Protein AF-A0A8J9VJC2-F1 (afdb_monomer_lite)

Radius of gyration: 40.56 Å; chains: 1; bounding box: 68×42×124 Å

Secondary structure (DSSP, 8-state):
--TTT---PPP-GGGSTTSS-TTTEEEEEETTEEEEEEPTTEEE-TTT--EEE-----SS-HHHHHHHIIIIIHHHHHHHHHHHHHHHHTTS-----------PPPP----PPPP-----

Organism: Branchiostoma lanceolatum (NCBI:txid7740)

InterPro domains:
  IPR000152 EGF-type aspartate/asparagine hydroxylation site [PS00010] (27-38)
  IPR000742 EGF-like domain [PS01186] (36-51)
  IPR000742 EGF-like domain [PS50026] (10-52)
  IPR001881 EGF-like calcium-binding domain [SM00179] (10-52)
  IPR018097 EGF-like calcium-binding, conserved site [PS01187] (10-36)
  IPR049883 NOTCH1, EGF-like calcium-binding domain [PF07645] (10-51)

Sequence (120 aa):
MNPTTQRCADIDECADDSVCDTEKSSCRNTLGGYDCTCNSGYRKNPRTQNCEETQDAEGLSTGTIVGISFGVIIPSVMFIIGLYYCKFCKRDGSVTTVVLATASAPTPTSTLPPTYAGKT

pLDDT: mean 73.9, std 18.39, range [40.28, 95.31]

Structure (mmCIF, N/CA/C/O backbone):
data_AF-A0A8J9VJC2-F1
#
_entry.id   AF-A0A8J9VJC2-F1
#
loop_
_atom_site.group_PDB
_atom_site.id
_atom_site.type_symbol
_atom_site.label_atom_id
_atom_site.label_alt_id
_atom_site.label_comp_id
_atom_site.label_asym_id
_atom_site.label_entity_id
_atom_site.label_seq_id
_atom_site.pdbx_PDB_ins_code
_atom_site.Cartn_x
_atom_site.Cartn_y
_atom_site.Cartn_z
_atom_site.occupancy
_atom_site.B_iso_or_equiv
_atom_site.auth_seq_id
_atom_site.auth_comp_id
_atom_site.auth_asym_id
_atom_site.auth_atom_id
_atom_site.pdbx_PDB_model_num
ATOM 1 N N . MET A 1 1 ? 18.358 9.692 -27.733 1.00 56.09 1 MET A N 1
ATOM 2 C CA . MET A 1 1 ? 18.151 9.420 -29.176 1.00 56.09 1 MET A CA 1
ATOM 3 C C . MET A 1 1 ? 19.202 8.426 -29.630 1.00 56.09 1 MET A C 1
ATOM 5 O O . MET A 1 1 ? 20.373 8.669 -29.369 1.00 56.09 1 MET A O 1
ATOM 9 N N . ASN A 1 2 ? 18.809 7.307 -30.243 1.00 72.06 2 ASN A N 1
ATOM 10 C CA . ASN A 1 2 ? 19.776 6.337 -30.756 1.00 72.06 2 ASN A CA 1
ATOM 11 C C . ASN A 1 2 ? 20.408 6.897 -32.053 1.00 72.06 2 ASN A C 1
ATOM 13 O O . ASN A 1 2 ? 19.671 7.125 -33.019 1.00 72.06 2 ASN A O 1
ATOM 17 N N . PRO A 1 3 ? 21.733 7.149 -32.095 1.00 69.38 3 PRO A N 1
ATOM 18 C CA . PRO A 1 3 ? 22.386 7.842 -33.210 1.00 69.38 3 PRO A CA 1
ATOM 19 C C . PRO A 1 3 ? 22.403 7.030 -34.514 1.00 69.38 3 PRO A C 1
ATOM 21 O O . PRO A 1 3 ? 22.698 7.584 -35.567 1.00 69.38 3 PRO A O 1
ATOM 24 N N . THR A 1 4 ? 22.064 5.739 -34.466 1.00 74.12 4 THR A N 1
ATOM 25 C CA . THR A 1 4 ? 22.086 4.842 -35.630 1.00 74.12 4 THR A CA 1
ATOM 26 C C . THR A 1 4 ? 20.717 4.696 -36.297 1.00 74.12 4 THR A C 1
ATOM 28 O O . THR A 1 4 ? 20.643 4.480 -37.501 1.00 74.12 4 THR A O 1
ATOM 31 N N . THR A 1 5 ? 19.619 4.826 -35.545 1.00 75.75 5 THR A N 1
ATOM 32 C CA . THR A 1 5 ? 18.251 4.647 -36.073 1.00 75.75 5 THR A CA 1
ATOM 33 C C . THR A 1 5 ? 17.443 5.939 -36.133 1.00 75.75 5 THR A C 1
ATOM 35 O O . THR A 1 5 ? 16.341 5.929 -36.675 1.00 75.75 5 THR A O 1
ATOM 38 N N . GLN A 1 6 ? 17.956 7.040 -35.564 1.00 74.44 6 GLN A N 1
ATOM 39 C CA . GLN A 1 6 ? 17.245 8.318 -35.405 1.00 74.44 6 GLN A CA 1
ATOM 40 C C . GLN A 1 6 ? 15.889 8.173 -34.683 1.00 74.44 6 GLN A C 1
ATOM 42 O O . GLN A 1 6 ? 15.028 9.047 -34.757 1.00 74.44 6 GLN A O 1
ATOM 47 N N . ARG A 1 7 ? 15.699 7.058 -33.965 1.00 74.06 7 ARG A N 1
ATOM 48 C CA . ARG A 1 7 ? 14.506 6.766 -33.172 1.00 74.06 7 ARG A CA 1
ATOM 49 C C . ARG A 1 7 ? 14.777 7.056 -31.703 1.00 74.06 7 ARG A C 1
ATOM 51 O O . ARG A 1 7 ? 15.869 6.805 -31.177 1.00 74.06 7 ARG A O 1
ATOM 58 N N . CYS A 1 8 ? 13.762 7.581 -31.035 1.00 84.44 8 CYS A N 1
ATOM 59 C CA . CYS A 1 8 ? 13.706 7.572 -29.584 1.00 84.44 8 CYS A CA 1
ATOM 60 C C . CYS A 1 8 ? 13.295 6.158 -29.165 1.00 84.44 8 CYS A C 1
ATOM 62 O O . CYS A 1 8 ? 12.225 5.694 -29.550 1.00 84.44 8 CYS A O 1
ATOM 64 N N . ALA A 1 9 ? 14.191 5.460 -28.467 1.00 85.31 9 ALA A N 1
ATOM 65 C CA . ALA A 1 9 ? 13.816 4.269 -27.724 1.00 85.31 9 ALA A CA 1
ATOM 66 C C . ALA A 1 9 ? 13.223 4.738 -26.397 1.00 85.31 9 ALA A C 1
ATOM 68 O O . ALA A 1 9 ? 13.787 5.635 -25.765 1.00 85.31 9 ALA A O 1
ATOM 69 N N . ASP A 1 10 ? 12.082 4.165 -26.050 1.00 91.88 10 ASP A N 1
ATOM 70 C CA . ASP A 1 10 ? 11.448 4.348 -24.754 1.00 91.88 10 ASP A CA 1
ATOM 71 C C . ASP A 1 10 ? 12.306 3.696 -23.664 1.00 91.88 10 ASP A C 1
ATOM 73 O O . ASP A 1 10 ? 12.956 2.675 -23.920 1.00 91.88 10 ASP A O 1
ATOM 77 N N . ILE A 1 11 ? 12.365 4.317 -22.491 1.00 92.88 11 ILE A N 1
ATOM 78 C CA . ILE A 1 11 ? 13.055 3.761 -21.329 1.00 92.88 11 ILE A CA 1
ATOM 79 C C . ILE A 1 11 ? 11.986 3.052 -20.514 1.00 92.88 11 ILE A C 1
ATOM 81 O O . ILE A 1 11 ? 10.961 3.646 -20.231 1.00 92.88 11 ILE A O 1
ATOM 85 N N . ASP A 1 12 ? 12.216 1.795 -20.145 1.00 93.75 12 ASP A N 1
ATOM 86 C CA . ASP A 1 12 ? 11.292 1.100 -19.254 1.00 93.75 12 ASP A CA 1
ATOM 87 C C . ASP A 1 12 ? 11.580 1.516 -17.811 1.00 93.75 12 ASP A C 1
ATOM 89 O O . ASP A 1 12 ? 12.458 0.951 -17.155 1.00 93.75 12 ASP A O 1
ATOM 93 N N . GLU A 1 13 ? 10.880 2.541 -17.325 1.00 94.06 13 GLU A N 1
ATOM 94 C CA . GLU A 1 13 ? 11.045 2.984 -15.941 1.00 94.06 13 GLU A CA 1
ATOM 95 C C . GLU A 1 13 ? 10.506 1.958 -14.932 1.00 94.06 13 GLU A C 1
ATOM 97 O O . GLU A 1 13 ? 10.951 1.945 -13.789 1.00 94.06 13 GLU A O 1
ATOM 102 N N . CYS A 1 14 ? 9.623 1.038 -15.340 1.00 94.75 14 CYS A N 1
ATOM 103 C CA . CYS A 1 14 ? 9.121 -0.025 -14.464 1.00 94.75 14 CYS A CA 1
ATOM 104 C C . CYS A 1 14 ? 10.144 -1.136 -14.196 1.00 94.75 14 CYS A C 1
ATOM 106 O O . CYS A 1 14 ? 9.881 -2.016 -13.380 1.00 94.75 14 CYS A O 1
ATOM 108 N N . ALA A 1 15 ? 11.298 -1.116 -14.868 1.00 94.12 15 ALA A N 1
ATOM 109 C CA . ALA A 1 15 ? 12.420 -1.981 -14.523 1.00 94.12 15 ALA A CA 1
ATOM 110 C C . ALA A 1 15 ? 13.108 -1.567 -13.205 1.00 94.12 15 ALA A C 1
ATOM 112 O O . ALA A 1 15 ? 13.949 -2.311 -12.700 1.00 94.12 15 ALA A O 1
ATOM 113 N N . ASP A 1 16 ? 12.776 -0.388 -12.669 1.00 92.88 16 ASP A N 1
ATOM 114 C CA . ASP A 1 16 ? 13.235 0.110 -11.378 1.00 92.88 16 ASP A CA 1
ATOM 115 C C . ASP A 1 16 ? 12.069 0.136 -10.374 1.00 92.88 16 ASP A C 1
ATOM 117 O O . ASP A 1 16 ? 11.121 0.915 -10.497 1.00 92.88 16 ASP A O 1
ATOM 121 N N . ASP A 1 17 ? 12.164 -0.701 -9.339 1.00 89.44 17 ASP A N 1
ATOM 122 C CA . ASP A 1 17 ? 11.143 -0.831 -8.292 1.00 89.44 17 ASP A CA 1
ATOM 123 C C . ASP A 1 17 ? 10.973 0.443 -7.441 1.00 89.44 17 ASP A C 1
ATOM 125 O O . ASP A 1 17 ? 10.022 0.551 -6.673 1.00 89.44 17 ASP A O 1
ATOM 129 N N . SER A 1 18 ? 11.873 1.429 -7.547 1.00 90.19 18 SER A N 1
ATOM 130 C CA . SER A 1 18 ? 11.756 2.700 -6.818 1.00 90.19 18 SER A CA 1
ATOM 131 C C . SER A 1 18 ? 10.776 3.691 -7.452 1.00 90.19 18 SER A C 1
ATOM 133 O O . SER A 1 18 ? 10.411 4.688 -6.823 1.00 90.19 18 SER A O 1
ATOM 135 N N . VAL A 1 19 ? 10.340 3.427 -8.687 1.00 90.44 19 VAL A N 1
ATOM 136 C CA . VAL A 1 19 ? 9.500 4.338 -9.475 1.00 90.44 19 VAL A CA 1
ATOM 137 C C . VAL A 1 19 ? 8.048 4.353 -8.990 1.00 90.44 19 VAL A C 1
ATOM 139 O O . VAL A 1 19 ? 7.409 5.406 -8.973 1.00 90.44 19 VAL A O 1
ATOM 142 N N . CYS A 1 20 ? 7.539 3.209 -8.538 1.00 91.81 20 CYS A N 1
ATOM 143 C CA . CYS A 1 20 ? 6.220 3.075 -7.926 1.00 91.81 20 CYS A CA 1
ATOM 144 C C . CYS A 1 20 ? 6.351 2.356 -6.576 1.00 91.81 20 CYS A C 1
ATOM 146 O O . CYS A 1 20 ? 7.211 1.503 -6.410 1.00 91.81 20 CYS A O 1
ATOM 148 N N . ASP A 1 21 ? 5.470 2.643 -5.614 1.00 91.75 21 ASP A N 1
ATOM 149 C CA . ASP A 1 21 ? 5.394 1.855 -4.374 1.00 91.75 21 ASP A CA 1
ATOM 150 C C . ASP A 1 21 ? 4.848 0.460 -4.721 1.00 91.75 21 ASP A C 1
ATOM 152 O O . ASP A 1 21 ? 3.640 0.313 -4.922 1.00 91.75 21 ASP A O 1
ATOM 156 N N . THR A 1 22 ? 5.724 -0.541 -4.846 1.00 89.88 22 THR A N 1
ATOM 157 C CA . THR A 1 22 ? 5.381 -1.904 -5.294 1.00 89.88 22 THR A CA 1
ATOM 158 C C . THR A 1 22 ? 4.396 -2.614 -4.369 1.00 89.88 22 THR A C 1
ATOM 160 O O . THR A 1 22 ? 3.656 -3.493 -4.809 1.00 89.88 22 THR A O 1
ATOM 163 N N . GLU A 1 23 ? 4.338 -2.219 -3.096 1.00 90.81 23 GLU A N 1
ATOM 164 C CA . GLU A 1 23 ? 3.401 -2.785 -2.125 1.00 90.81 23 GLU A CA 1
ATOM 165 C C . GLU A 1 23 ? 1.980 -2.240 -2.347 1.00 90.81 23 GLU A C 1
ATOM 167 O O . GLU A 1 23 ? 0.984 -2.951 -2.189 1.00 90.81 23 GLU A O 1
ATOM 172 N N . LYS A 1 24 ? 1.866 -0.969 -2.753 1.00 92.81 24 LYS A N 1
ATOM 173 C CA . LYS A 1 24 ? 0.580 -0.250 -2.852 1.00 92.81 24 LYS A CA 1
ATOM 174 C C . LYS A 1 24 ? 0.118 0.022 -4.276 1.00 92.81 24 LYS A C 1
ATOM 176 O O . LYS A 1 24 ? -1.002 0.500 -4.471 1.00 92.81 24 LYS A O 1
ATOM 181 N N . SER A 1 25 ? 0.956 -0.229 -5.272 1.00 94.19 25 SER A N 1
ATOM 182 C CA . SER A 1 25 ? 0.687 0.099 -6.667 1.00 94.19 25 SER A CA 1
ATOM 183 C C . SER A 1 25 ? 1.408 -0.822 -7.640 1.00 94.19 25 SER A C 1
ATOM 185 O O . SER A 1 25 ? 2.427 -1.424 -7.325 1.00 94.19 25 SER A O 1
ATOM 187 N N . SER A 1 26 ? 0.869 -0.900 -8.851 1.00 94.06 26 SER A N 1
ATOM 188 C CA . SER A 1 26 ? 1.452 -1.614 -9.980 1.00 94.06 26 SER A CA 1
ATOM 189 C C . SER A 1 26 ? 1.956 -0.615 -11.023 1.00 94.06 26 SER A C 1
ATOM 191 O O . SER A 1 26 ? 1.219 0.298 -11.409 1.00 94.06 26 SER A O 1
ATOM 193 N N . CYS A 1 27 ? 3.193 -0.794 -11.491 1.00 94.94 27 CYS A N 1
ATOM 194 C CA . CYS A 1 27 ? 3.786 0.028 -12.547 1.00 94.94 27 CYS A CA 1
ATOM 195 C C . CYS A 1 27 ? 3.377 -0.478 -13.935 1.00 94.94 27 CYS A C 1
ATOM 197 O O . CYS A 1 27 ? 3.414 -1.681 -14.204 1.00 94.94 27 CYS A O 1
ATOM 199 N N . ARG A 1 28 ? 3.011 0.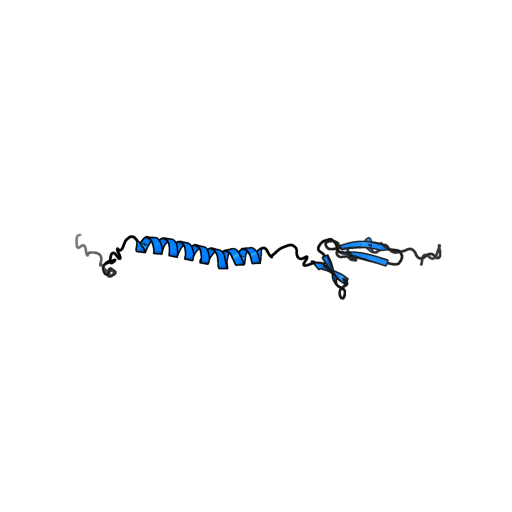440 -14.834 1.00 95.31 28 ARG A N 1
ATOM 200 C CA . ARG A 1 28 ? 2.801 0.154 -16.255 1.00 95.31 28 ARG A CA 1
ATOM 201 C C . ARG A 1 28 ? 3.639 1.090 -17.116 1.00 95.31 28 ARG A C 1
ATOM 203 O O . ARG A 1 28 ? 3.353 2.286 -17.163 1.00 95.31 28 ARG A O 1
ATOM 210 N N . ASN A 1 29 ? 4.596 0.527 -17.851 1.00 95.06 29 ASN A N 1
ATOM 211 C CA . ASN A 1 29 ? 5.394 1.284 -18.807 1.00 95.06 29 ASN A CA 1
ATOM 212 C C . ASN A 1 29 ? 4.538 1.716 -20.010 1.00 95.06 29 ASN A C 1
ATOM 214 O O . ASN A 1 29 ? 3.686 0.960 -20.492 1.00 95.06 29 ASN A O 1
ATOM 218 N N . THR A 1 30 ? 4.744 2.934 -20.494 1.00 93.75 30 THR A N 1
ATOM 219 C CA . THR A 1 30 ? 4.026 3.531 -21.624 1.00 93.75 30 THR A CA 1
ATOM 220 C C . THR A 1 30 ? 5.003 4.255 -22.545 1.00 93.75 30 THR A C 1
ATOM 222 O O . THR A 1 30 ? 6.084 4.649 -22.146 1.00 93.75 30 THR A O 1
ATOM 225 N N . LEU A 1 31 ? 4.636 4.472 -23.808 1.00 92.12 31 LEU A N 1
ATOM 226 C CA . LEU A 1 31 ? 5.525 5.214 -24.704 1.00 92.12 31 LEU A CA 1
ATOM 227 C C . LEU A 1 31 ? 5.673 6.668 -24.228 1.00 92.12 31 LEU A C 1
ATOM 229 O O . LEU A 1 31 ? 4.724 7.448 -24.325 1.00 92.12 31 LEU A O 1
ATOM 233 N N . GLY A 1 32 ? 6.875 7.028 -23.782 1.00 89.44 32 GLY A N 1
ATOM 234 C CA . GLY A 1 32 ? 7.209 8.350 -23.262 1.00 89.44 32 GLY A CA 1
ATOM 235 C C . GLY A 1 32 ? 7.054 8.506 -21.746 1.00 89.44 32 GLY A C 1
ATOM 236 O O . GLY A 1 32 ? 7.073 9.650 -21.287 1.00 89.44 32 GLY A O 1
ATOM 237 N N . GLY A 1 33 ? 6.890 7.415 -20.989 1.00 92.19 33 GLY A N 1
ATOM 238 C CA . GLY A 1 33 ? 6.901 7.417 -19.521 1.00 92.19 33 GLY A CA 1
ATOM 239 C C . GLY A 1 33 ? 6.134 6.245 -18.906 1.00 92.19 33 GLY A C 1
ATOM 240 O O . GLY A 1 33 ? 5.846 5.258 -19.563 1.00 92.19 33 GLY A O 1
ATOM 241 N N . TYR A 1 34 ? 5.667 6.373 -17.668 1.00 93.69 34 TYR A N 1
ATOM 242 C CA . TYR A 1 34 ? 5.006 5.277 -16.948 1.00 93.69 34 TYR A CA 1
ATOM 243 C C . TYR A 1 34 ? 3.755 5.744 -16.195 1.00 93.69 34 TYR A C 1
ATOM 245 O O . TYR A 1 34 ? 3.537 6.937 -15.975 1.00 93.69 34 TYR A O 1
ATOM 253 N N . ASP A 1 35 ? 2.925 4.789 -15.772 1.00 92.69 35 ASP A N 1
ATOM 254 C CA . ASP A 1 35 ? 1.779 5.041 -14.898 1.00 92.69 35 ASP A CA 1
ATOM 255 C C . ASP A 1 35 ? 1.760 4.065 -13.714 1.00 92.69 35 ASP A C 1
ATOM 257 O O . ASP A 1 35 ? 1.736 2.846 -13.900 1.00 92.69 35 ASP A O 1
ATOM 261 N N . CYS A 1 36 ? 1.742 4.605 -12.492 1.00 94.50 36 CYS A N 1
ATOM 262 C CA . CYS A 1 36 ? 1.535 3.832 -11.268 1.00 94.50 36 CYS A CA 1
ATOM 263 C C . CYS A 1 36 ? 0.034 3.762 -10.958 1.00 94.50 36 CYS A C 1
ATOM 265 O O . CYS A 1 36 ? -0.595 4.773 -10.614 1.00 94.50 36 CYS A O 1
ATOM 267 N N . THR A 1 37 ? -0.535 2.560 -11.045 1.00 93.88 37 THR A N 1
ATOM 268 C CA . THR A 1 37 ? -1.934 2.287 -10.693 1.00 93.88 37 THR A CA 1
ATOM 269 C C . THR A 1 37 ? -2.008 1.766 -9.264 1.00 93.88 37 THR A C 1
ATOM 271 O O . THR A 1 37 ? -1.406 0.740 -8.962 1.00 93.88 37 THR A O 1
ATOM 274 N N . CYS A 1 38 ? -2.740 2.444 -8.378 1.00 94.88 38 CYS A N 1
ATOM 275 C CA . CYS A 1 38 ? -2.908 1.979 -7.000 1.00 94.88 38 CYS A CA 1
ATOM 276 C C . CYS A 1 38 ? -3.677 0.652 -6.945 1.00 94.88 38 CYS A C 1
ATOM 278 O O . CYS A 1 38 ? -4.657 0.461 -7.668 1.00 94.88 38 CYS A O 1
ATOM 280 N N . ASN A 1 39 ? -3.231 -0.242 -6.066 1.00 93.12 39 ASN A N 1
ATOM 281 C CA . ASN A 1 39 ? -3.866 -1.528 -5.814 1.00 93.12 39 ASN A CA 1
ATOM 282 C C . ASN A 1 39 ? -5.225 -1.331 -5.111 1.00 93.12 39 ASN A C 1
ATOM 284 O O . ASN A 1 39 ? -5.529 -0.260 -4.580 1.00 93.12 39 ASN A O 1
ATOM 288 N N . SER A 1 40 ? -6.054 -2.377 -5.091 1.00 90.44 40 SER A N 1
ATOM 289 C CA . SER A 1 40 ? -7.322 -2.375 -4.348 1.00 90.44 40 SER A CA 1
ATOM 290 C C . SER A 1 40 ? -7.096 -1.999 -2.881 1.00 90.44 40 SER A C 1
ATOM 292 O O . SER A 1 40 ? -6.170 -2.510 -2.257 1.00 90.44 40 SER A O 1
ATOM 294 N N . GLY A 1 41 ? -7.938 -1.124 -2.329 1.00 88.75 41 GLY A N 1
ATOM 295 C CA . GLY A 1 41 ? -7.737 -0.586 -0.979 1.00 88.75 41 GLY A CA 1
ATOM 296 C C . GLY A 1 41 ? -6.831 0.652 -0.923 1.00 88.75 41 GLY A C 1
ATOM 297 O O . GLY A 1 41 ? -6.540 1.138 0.166 1.00 88.75 41 GLY A O 1
ATOM 298 N N . TYR A 1 42 ? -6.390 1.182 -2.073 1.00 90.06 42 TYR A N 1
ATOM 299 C CA . TYR A 1 42 ? -5.571 2.393 -2.154 1.00 90.06 42 TYR A CA 1
ATOM 300 C C . TYR A 1 42 ? -6.088 3.392 -3.209 1.00 90.06 42 TYR A C 1
ATOM 302 O O . TYR A 1 42 ? -6.578 3.024 -4.278 1.00 90.06 42 TYR A O 1
ATOM 310 N N . ARG A 1 43 ? -5.987 4.694 -2.914 1.00 90.69 43 ARG A N 1
ATOM 311 C CA . ARG A 1 43 ? -6.350 5.818 -3.795 1.00 90.69 43 ARG A CA 1
ATOM 312 C C . ARG A 1 43 ? -5.135 6.710 -4.016 1.00 90.69 43 ARG A C 1
ATOM 314 O O . ARG A 1 43 ? -4.358 6.969 -3.102 1.00 90.69 43 ARG A O 1
ATOM 321 N N . LYS A 1 44 ? -5.008 7.227 -5.238 1.00 91.06 44 LYS A N 1
ATOM 322 C CA . LYS A 1 44 ? -3.946 8.166 -5.611 1.00 91.06 44 LYS A CA 1
ATOM 323 C C . LYS A 1 44 ? -4.221 9.536 -4.991 1.00 91.06 44 LYS A C 1
ATOM 325 O O . LYS A 1 44 ? -5.253 10.146 -5.276 1.00 91.06 44 LYS A O 1
ATOM 330 N N . ASN A 1 45 ? -3.303 10.034 -4.170 1.00 89.19 45 ASN A N 1
ATOM 331 C CA . ASN A 1 45 ? -3.391 11.380 -3.615 1.00 89.19 45 ASN A CA 1
ATOM 332 C C . ASN A 1 45 ? -3.093 12.420 -4.719 1.00 89.19 45 ASN A C 1
ATOM 334 O O . ASN A 1 45 ? -2.055 12.337 -5.376 1.00 89.19 45 ASN A O 1
ATOM 338 N N . PRO A 1 46 ? -3.953 13.433 -4.936 1.00 88.19 46 PRO A N 1
ATOM 339 C CA . PRO A 1 46 ? -3.786 14.394 -6.029 1.00 88.19 46 PRO A CA 1
ATOM 340 C C . PRO A 1 46 ? -2.592 15.350 -5.864 1.00 88.19 46 PRO A C 1
ATOM 342 O O . PRO A 1 46 ? -2.200 15.987 -6.837 1.00 88.19 46 PRO A O 1
ATOM 345 N N . ARG A 1 47 ? -2.025 15.491 -4.656 1.00 87.69 47 ARG A N 1
ATOM 346 C CA . ARG A 1 47 ? -0.859 16.356 -4.394 1.00 87.69 47 ARG A CA 1
ATOM 347 C C . ARG A 1 47 ? 0.453 15.590 -4.420 1.00 87.69 47 ARG A C 1
ATOM 349 O O . ARG A 1 47 ? 1.416 16.074 -4.998 1.00 87.69 47 ARG A O 1
ATOM 356 N N . THR A 1 48 ? 0.498 14.444 -3.747 1.00 87.00 48 THR A N 1
ATOM 357 C CA . THR A 1 48 ? 1.731 13.659 -3.584 1.00 87.00 48 THR A CA 1
ATOM 358 C C . THR A 1 48 ? 1.885 12.591 -4.659 1.00 87.00 48 THR A C 1
ATOM 360 O O . THR A 1 48 ? 2.983 12.089 -4.833 1.00 87.00 48 THR A O 1
ATOM 363 N N . GLN A 1 49 ? 0.807 12.250 -5.376 1.00 86.38 49 GLN A N 1
ATOM 364 C CA . GLN A 1 49 ? 0.730 11.145 -6.340 1.00 86.38 49 GLN A CA 1
ATOM 365 C C . GLN A 1 49 ? 1.001 9.751 -5.754 1.00 86.38 49 GLN A C 1
ATOM 367 O O . GLN A 1 49 ? 0.980 8.771 -6.496 1.00 86.38 49 GLN A O 1
ATOM 372 N N . ASN A 1 50 ? 1.145 9.649 -4.431 1.00 87.94 50 ASN A N 1
ATOM 373 C CA . ASN A 1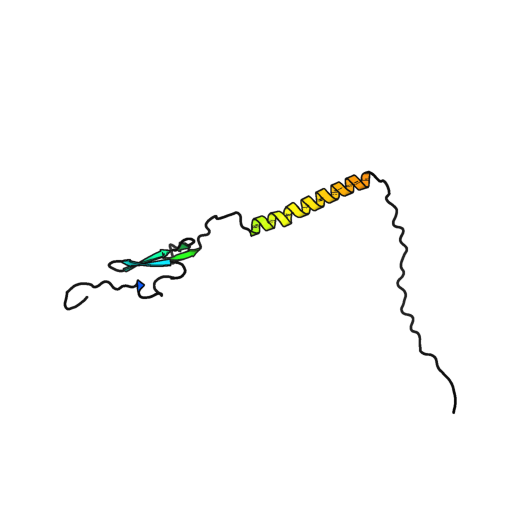 50 ? 1.298 8.387 -3.721 1.00 87.94 50 ASN A CA 1
ATOM 374 C C . ASN A 1 50 ? -0.050 7.688 -3.532 1.00 87.94 50 ASN A C 1
ATOM 376 O O . ASN A 1 50 ? -1.108 8.323 -3.482 1.00 87.94 50 ASN A O 1
ATOM 380 N N . CYS A 1 51 ? 0.010 6.369 -3.382 1.00 92.38 51 CYS A N 1
ATOM 381 C CA . CYS A 1 51 ? -1.136 5.543 -3.043 1.00 92.38 51 CYS A CA 1
ATOM 382 C C . CYS A 1 51 ? -1.334 5.530 -1.525 1.00 92.38 51 CYS A C 1
ATOM 384 O O . CYS A 1 51 ? -0.484 5.056 -0.770 1.00 92.38 51 CYS A O 1
ATOM 386 N N . GLU A 1 52 ? -2.459 6.079 -1.084 1.00 90.81 52 GLU A N 1
ATOM 387 C CA . GLU A 1 52 ? -2.876 6.123 0.316 1.00 90.81 52 GLU A CA 1
ATOM 388 C C . GLU A 1 52 ? -4.038 5.161 0.523 1.00 90.81 52 GLU A C 1
ATOM 390 O O . GLU A 1 52 ? -4.841 4.970 -0.391 1.00 90.81 52 GLU A O 1
ATOM 395 N N . GLU A 1 53 ? -4.124 4.544 1.702 1.00 86.69 53 GLU A N 1
ATOM 396 C CA . GLU A 1 53 ? -5.220 3.624 1.999 1.00 86.69 53 GLU A CA 1
ATOM 397 C C . GLU A 1 53 ? -6.562 4.321 1.826 1.00 86.69 53 GLU A C 1
ATOM 399 O O . GLU A 1 53 ? -6.818 5.420 2.332 1.00 86.69 53 GLU A O 1
ATOM 404 N N . THR A 1 54 ? -7.442 3.656 1.101 1.00 78.12 54 THR A N 1
ATOM 405 C CA . THR A 1 54 ? -8.830 4.040 1.049 1.00 78.12 54 THR A CA 1
ATOM 406 C C . THR A 1 54 ? -9.451 3.630 2.357 1.00 78.12 54 THR A C 1
ATOM 408 O O . THR A 1 54 ? -9.519 2.455 2.701 1.00 78.12 54 THR A O 1
ATOM 411 N N . GLN A 1 55 ? -9.967 4.608 3.089 1.00 71.44 55 GLN A N 1
ATOM 412 C CA . GLN A 1 55 ? -11.008 4.340 4.070 1.00 71.44 55 GLN A CA 1
ATOM 413 C C . GLN A 1 55 ? -12.268 3.954 3.287 1.00 71.44 55 GLN A C 1
ATOM 415 O O . GLN A 1 55 ? -13.222 4.724 3.195 1.00 71.44 55 GLN A O 1
ATOM 420 N N . ASP A 1 56 ? -12.233 2.808 2.609 1.00 59.06 56 ASP A N 1
ATOM 421 C CA . ASP A 1 56 ? -13.438 2.204 2.086 1.00 59.06 56 ASP A CA 1
ATOM 422 C C . ASP A 1 56 ? -14.321 1.954 3.302 1.00 59.06 56 ASP A C 1
ATOM 424 O O . ASP A 1 56 ? -13.874 1.440 4.329 1.00 59.06 56 ASP A O 1
ATOM 428 N N . ALA A 1 57 ? -15.559 2.425 3.219 1.00 60.72 57 ALA A N 1
ATOM 429 C CA . ALA A 1 57 ? -16.567 2.260 4.249 1.00 60.72 57 ALA A CA 1
ATOM 430 C C . ALA A 1 57 ? -17.014 0.788 4.321 1.00 60.72 57 ALA A C 1
ATOM 432 O O . ALA A 1 57 ? -18.182 0.469 4.139 1.00 60.72 57 ALA A O 1
ATOM 433 N N . GLU A 1 58 ? -16.081 -0.118 4.584 1.00 55.31 58 GLU A N 1
ATOM 434 C CA . GLU A 1 58 ? -16.329 -1.519 4.868 1.00 55.31 58 GLU A CA 1
ATOM 435 C C . GLU A 1 58 ? -16.505 -1.653 6.383 1.00 55.31 58 GLU A C 1
ATOM 437 O O . GLU A 1 58 ? -15.591 -1.976 7.139 1.00 55.31 58 GLU A O 1
ATOM 442 N N . GLY A 1 59 ? -17.732 -1.372 6.817 1.00 49.84 59 GLY A N 1
ATOM 443 C CA . GLY A 1 59 ? -18.243 -1.826 8.101 1.00 49.84 59 GLY A CA 1
ATOM 444 C C . GLY A 1 59 ? -18.093 -0.832 9.246 1.00 49.84 59 GLY A C 1
ATOM 445 O O . GLY A 1 59 ? -17.040 -0.266 9.519 1.00 49.84 59 GLY A O 1
ATOM 446 N N . LEU A 1 60 ? -19.201 -0.664 9.965 1.00 51.16 60 LEU A N 1
ATOM 447 C CA . LEU A 1 60 ? -19.250 -0.195 11.344 1.00 51.16 60 LEU A CA 1
ATOM 448 C C . LEU A 1 60 ? -18.015 -0.700 12.112 1.00 51.16 60 LEU A C 1
ATOM 450 O O . LEU A 1 60 ? -17.918 -1.896 12.377 1.00 51.16 60 LEU A O 1
ATOM 454 N N . SER A 1 61 ? -17.078 0.206 12.413 1.00 62.25 61 SER A N 1
ATOM 455 C CA . SER A 1 61 ? -15.785 -0.100 13.033 1.00 62.25 61 SER A CA 1
ATOM 456 C C . SER A 1 61 ? -15.933 -1.166 14.116 1.00 62.25 61 SER A C 1
ATOM 458 O O . SER A 1 61 ? -16.756 -1.031 15.026 1.00 62.25 61 SER A O 1
ATOM 460 N N . THR A 1 62 ? -15.120 -2.220 14.047 1.00 60.34 62 THR A N 1
ATOM 461 C CA . THR A 1 62 ? -15.042 -3.266 15.077 1.00 60.34 62 THR A CA 1
ATOM 462 C C . THR A 1 62 ? -14.883 -2.651 16.478 1.00 60.34 62 THR A C 1
ATOM 464 O O . THR A 1 62 ? -15.414 -3.179 17.452 1.00 60.34 62 THR A O 1
ATOM 467 N N . GLY A 1 63 ? -14.256 -1.469 16.582 1.00 57.84 63 GLY A N 1
ATOM 468 C CA . GLY A 1 63 ? -14.175 -0.680 17.815 1.00 57.84 63 GLY A CA 1
ATOM 469 C C . GLY A 1 63 ? -15.497 -0.031 18.255 1.00 57.84 63 GLY A C 1
ATOM 470 O O . GLY A 1 63 ? -15.774 0.040 19.450 1.00 57.84 63 GLY A O 1
ATOM 471 N N . THR A 1 64 ? -16.355 0.392 17.325 1.00 60.00 64 THR A N 1
ATOM 472 C CA . THR A 1 64 ? -17.705 0.906 17.620 1.00 60.00 64 THR A CA 1
ATOM 473 C C . THR A 1 64 ? -18.632 -0.201 18.123 1.00 60.00 64 THR A C 1
ATOM 475 O O . THR A 1 64 ? -19.380 0.019 19.075 1.00 60.00 64 THR A O 1
ATOM 478 N N . ILE A 1 65 ? -18.552 -1.407 17.550 1.00 63.09 65 ILE A N 1
ATOM 479 C CA . ILE A 1 65 ? -19.355 -2.566 17.985 1.00 63.09 65 ILE A CA 1
ATOM 480 C C . ILE A 1 65 ? -18.976 -2.971 19.417 1.00 63.09 65 ILE A C 1
ATOM 482 O O . ILE A 1 65 ? -19.856 -3.150 20.262 1.00 63.09 65 ILE A O 1
ATOM 486 N N . VAL A 1 66 ? -17.672 -3.023 19.713 1.00 62.84 66 VAL A N 1
ATOM 487 C CA . VAL A 1 66 ? -17.149 -3.289 21.063 1.00 62.84 66 VAL A CA 1
ATOM 488 C C . VAL A 1 66 ? -17.548 -2.168 22.039 1.00 62.84 66 VAL A C 1
ATOM 490 O O . VAL A 1 66 ? -17.994 -2.439 23.153 1.00 62.84 66 VAL A O 1
ATOM 493 N N . GLY A 1 67 ? -17.493 -0.899 21.630 1.00 62.62 67 GLY A N 1
ATOM 494 C CA . GLY A 1 67 ? -17.919 0.227 22.473 1.00 62.62 67 GLY A CA 1
ATOM 495 C C . GLY A 1 67 ? -19.394 0.162 22.896 1.00 62.62 67 GLY A C 1
ATOM 496 O O . GLY A 1 67 ? -19.719 0.399 24.061 1.00 62.62 67 GLY A O 1
ATOM 497 N N . ILE A 1 68 ? -20.290 -0.225 21.982 1.00 70.25 68 ILE A N 1
ATOM 498 C CA . ILE A 1 68 ? -21.731 -0.338 22.259 1.00 70.25 68 ILE A CA 1
ATOM 499 C C . ILE A 1 68 ? -22.022 -1.535 23.181 1.00 70.25 68 ILE A C 1
ATOM 501 O O . ILE A 1 68 ? -22.837 -1.423 24.103 1.00 70.25 68 ILE A O 1
ATOM 505 N N . SER A 1 69 ? -21.327 -2.666 22.995 1.00 69.88 69 SER A N 1
ATOM 506 C CA . SER A 1 69 ? -21.533 -3.855 23.827 1.00 69.88 69 SER A CA 1
ATOM 507 C C . SER A 1 69 ? -21.098 -3.649 25.278 1.00 69.88 69 SER A C 1
ATOM 509 O O . SER A 1 69 ? -21.839 -3.996 26.196 1.00 69.88 69 SER A O 1
ATOM 511 N N . PHE A 1 70 ? -19.941 -3.032 25.519 1.00 77.69 70 PHE A N 1
ATOM 512 C CA . PHE A 1 70 ? -19.474 -2.804 26.891 1.00 77.69 70 PHE A CA 1
ATOM 513 C C . PHE A 1 70 ? -20.156 -1.593 27.551 1.00 77.69 70 PHE A C 1
ATOM 515 O O . PHE A 1 70 ? -20.438 -1.631 28.747 1.00 77.69 70 PHE A O 1
ATOM 522 N N . GLY A 1 71 ? -20.475 -0.545 26.782 1.00 75.44 71 GLY A N 1
ATOM 523 C CA . GLY A 1 71 ? -21.019 0.711 27.307 1.00 75.44 71 GLY A CA 1
ATOM 524 C C . GLY A 1 71 ? -22.536 0.754 27.498 1.00 75.44 71 GLY A C 1
ATOM 525 O O . GLY A 1 71 ? -23.009 1.532 28.319 1.00 75.44 71 GLY A O 1
ATOM 526 N N . VAL A 1 72 ? -23.311 -0.062 26.773 1.00 81.88 72 VAL A N 1
ATOM 527 C CA . VAL A 1 72 ? -24.786 -0.036 26.848 1.00 81.88 72 VAL A CA 1
ATOM 528 C C . VAL A 1 72 ? -25.348 -1.383 27.273 1.00 81.88 72 VAL A C 1
ATOM 530 O O . VAL A 1 72 ? -26.208 -1.432 28.152 1.00 81.88 72 VAL A O 1
ATOM 533 N N . ILE A 1 73 ? -24.852 -2.485 26.706 1.00 83.69 73 ILE A N 1
ATOM 534 C CA . ILE A 1 73 ? -25.428 -3.811 26.968 1.00 83.69 73 ILE A CA 1
ATOM 535 C C . ILE A 1 73 ? -25.114 -4.260 28.396 1.00 83.69 73 ILE A C 1
ATOM 537 O O . ILE A 1 73 ? -26.031 -4.647 29.110 1.00 83.69 73 ILE A O 1
ATOM 541 N N . ILE A 1 74 ? -23.866 -4.142 28.860 1.00 86.69 74 ILE A N 1
ATOM 542 C CA . ILE A 1 74 ? -23.494 -4.517 30.237 1.00 86.69 74 ILE A CA 1
ATOM 543 C C . ILE A 1 74 ? -24.265 -3.714 31.298 1.00 86.69 74 ILE A C 1
ATOM 545 O O . ILE A 1 74 ? -24.871 -4.349 32.164 1.00 86.69 74 ILE A O 1
ATOM 549 N N . PRO A 1 75 ? -24.322 -2.367 31.260 1.00 88.81 75 PRO A N 1
ATOM 550 C CA . PRO A 1 75 ? -25.108 -1.626 32.244 1.00 88.81 75 PRO A CA 1
ATOM 551 C C . PRO A 1 75 ? -26.610 -1.903 32.126 1.00 88.81 75 PRO A C 1
ATOM 553 O O . PRO A 1 75 ? -27.280 -1.995 33.151 1.00 88.81 75 PRO A O 1
ATOM 556 N N . SER A 1 76 ? -27.139 -2.129 30.918 1.00 89.88 76 SER A N 1
ATOM 557 C CA . SER A 1 76 ? -28.550 -2.506 30.738 1.00 89.88 76 SER A CA 1
ATOM 558 C C . SER A 1 76 ? -28.855 -3.885 31.328 1.00 89.88 76 SER A C 1
ATOM 560 O O . SER A 1 76 ? -29.854 -4.054 32.021 1.00 89.88 76 SER A O 1
ATOM 562 N N . VAL A 1 77 ? -27.980 -4.870 31.113 1.00 90.56 77 VAL A N 1
ATOM 563 C CA . VAL A 1 77 ? -28.115 -6.228 31.655 1.00 90.56 77 VAL A CA 1
ATOM 564 C C . VAL A 1 77 ? -27.966 -6.220 33.176 1.00 90.56 77 VAL A C 1
ATOM 566 O O . VAL A 1 77 ? -28.797 -6.809 33.861 1.00 90.56 77 VAL A O 1
ATOM 569 N N . MET A 1 78 ? -26.983 -5.502 33.727 1.00 89.19 78 MET A N 1
ATOM 570 C CA . MET A 1 78 ? -26.823 -5.337 35.179 1.00 89.19 78 MET A CA 1
ATOM 571 C C . MET A 1 78 ? -28.032 -4.646 35.817 1.00 89.19 78 MET A C 1
ATOM 573 O O . MET A 1 78 ? -28.478 -5.055 36.887 1.00 89.19 78 MET A O 1
ATOM 577 N N . PHE A 1 79 ? -28.612 -3.646 35.149 1.00 90.56 79 PHE A N 1
ATOM 578 C CA . PHE A 1 79 ? -29.817 -2.969 35.619 1.00 90.56 79 PHE A CA 1
ATOM 579 C C . PHE A 1 79 ? -31.045 -3.887 35.586 1.00 90.56 79 PHE A C 1
ATOM 581 O O . PHE A 1 79 ? -31.767 -3.976 36.575 1.00 90.56 79 PHE A O 1
ATOM 588 N N . ILE A 1 80 ? -31.260 -4.634 34.497 1.00 91.44 80 ILE A N 1
ATOM 589 C CA . ILE A 1 80 ? -32.367 -5.598 34.380 1.00 91.44 80 ILE A CA 1
ATOM 590 C C . ILE A 1 80 ? -32.232 -6.718 35.418 1.00 91.44 80 ILE A C 1
ATOM 592 O O . ILE A 1 80 ? -33.214 -7.069 36.070 1.00 91.44 80 ILE A O 1
ATOM 596 N N . ILE A 1 81 ? -31.023 -7.246 35.614 1.00 89.75 81 ILE A N 1
ATOM 597 C CA . ILE A 1 81 ? -30.727 -8.245 36.646 1.00 89.75 81 ILE A CA 1
ATOM 598 C C . ILE A 1 81 ? -30.985 -7.660 38.041 1.00 89.75 81 ILE A C 1
ATOM 600 O O . ILE A 1 81 ? -31.652 -8.293 38.858 1.00 89.75 81 ILE A O 1
ATOM 604 N N . GLY A 1 82 ? -30.541 -6.428 38.304 1.00 87.88 82 GLY A N 1
AT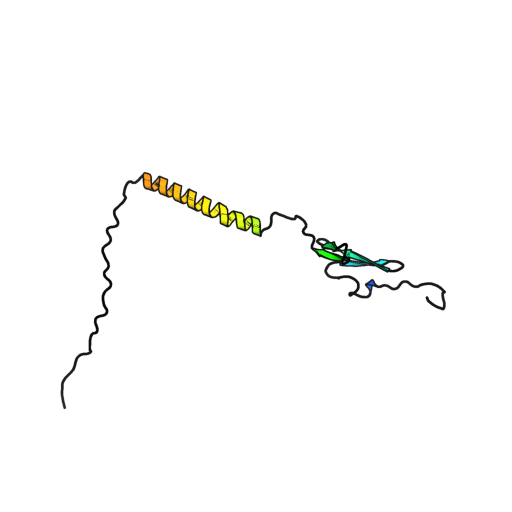OM 605 C CA . GLY A 1 82 ? -30.822 -5.711 39.547 1.00 87.88 82 GLY A CA 1
ATOM 606 C C . GLY A 1 82 ? -32.319 -5.520 39.796 1.00 87.88 82 GLY A C 1
ATOM 607 O O . GLY A 1 82 ? -32.787 -5.741 40.910 1.00 87.88 82 GLY A O 1
ATOM 608 N N . LEU A 1 83 ? -33.102 -5.192 38.765 1.00 89.25 83 LEU A N 1
ATOM 609 C CA . LEU A 1 83 ? -34.561 -5.096 38.855 1.00 89.25 83 LEU A CA 1
ATOM 610 C C . LEU A 1 83 ? -35.228 -6.458 39.058 1.00 89.25 83 LEU A C 1
ATOM 612 O O . LEU A 1 83 ? -36.192 -6.542 39.813 1.00 89.25 83 LEU A O 1
ATOM 616 N N . TYR A 1 84 ? -34.729 -7.519 38.426 1.00 88.19 84 TYR A N 1
ATOM 617 C CA . TYR A 1 84 ? -35.212 -8.883 38.634 1.00 88.19 84 TYR A CA 1
ATOM 618 C C . TYR A 1 84 ? -34.990 -9.329 40.084 1.00 88.19 84 TYR A C 1
ATOM 620 O O . TYR A 1 84 ? -35.932 -9.775 40.739 1.00 88.19 84 TYR A O 1
ATOM 628 N N . TYR A 1 85 ? -33.788 -9.106 40.622 1.00 84.38 85 TYR A N 1
ATOM 629 C CA . TYR A 1 85 ? -33.483 -9.378 42.025 1.00 84.38 85 TYR A CA 1
ATOM 630 C C . TYR A 1 85 ? -34.237 -8.452 42.978 1.00 84.38 85 TYR A C 1
ATOM 632 O O . TYR A 1 85 ? -34.719 -8.918 43.998 1.00 84.38 85 TYR A O 1
ATOM 640 N N . CYS A 1 86 ? -34.440 -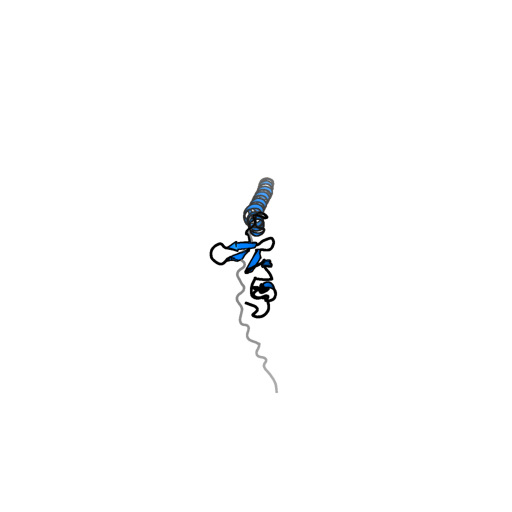7.176 42.647 1.00 76.31 86 CYS A N 1
ATOM 641 C CA . CYS A 1 86 ? -35.245 -6.257 43.458 1.00 76.31 86 CYS A CA 1
ATOM 642 C C . CYS A 1 86 ? -36.732 -6.660 43.471 1.00 76.31 86 CYS A C 1
ATOM 644 O O . CYS A 1 86 ? -37.393 -6.632 44.510 1.00 76.31 86 CYS A O 1
ATOM 646 N N . LYS A 1 87 ? -37.254 -7.126 42.330 1.00 71.06 87 LYS A N 1
ATOM 647 C CA . LYS A 1 87 ? -38.597 -7.705 42.212 1.00 71.06 87 LYS A CA 1
ATOM 648 C C . LYS A 1 87 ? -38.723 -9.006 43.017 1.00 71.06 87 LYS A C 1
ATOM 650 O O . LYS A 1 87 ? -39.810 -9.286 43.517 1.00 71.06 87 LYS A O 1
ATOM 655 N N . PHE A 1 88 ? -37.626 -9.747 43.190 1.00 59.94 88 PHE A N 1
ATOM 656 C CA . PHE A 1 88 ? -37.537 -10.922 44.062 1.00 59.94 88 PHE A CA 1
ATOM 657 C C . PHE A 1 88 ? -37.427 -10.536 45.552 1.00 59.94 88 PHE A C 1
ATOM 659 O O . PHE A 1 88 ? -38.179 -11.057 46.369 1.00 59.94 88 PHE A O 1
ATOM 666 N N . CYS A 1 89 ? -36.618 -9.528 45.905 1.00 57.12 89 CYS A N 1
ATOM 667 C CA . CYS A 1 89 ? -36.498 -8.987 47.267 1.00 57.12 89 CYS A CA 1
ATOM 668 C C . CYS A 1 89 ? -37.802 -8.373 47.786 1.00 57.12 89 CYS A C 1
ATOM 670 O O . CYS A 1 89 ? -38.032 -8.339 48.989 1.00 57.12 89 CYS A O 1
ATOM 672 N N . LYS A 1 90 ? -38.686 -7.895 46.902 1.00 48.72 90 LYS A N 1
ATOM 673 C CA . LYS A 1 90 ? -40.006 -7.403 47.318 1.00 48.72 90 LYS A CA 1
ATOM 674 C C . LYS A 1 90 ? -41.005 -8.532 47.617 1.00 48.72 90 LYS A C 1
ATOM 676 O O . LYS A 1 90 ? -42.086 -8.242 48.126 1.00 48.72 90 LYS A O 1
ATOM 681 N N . ARG A 1 91 ? -40.683 -9.795 47.301 1.00 47.69 91 ARG A N 1
ATOM 682 C CA . ARG A 1 91 ? -41.555 -10.947 47.581 1.00 47.69 91 ARG A CA 1
ATOM 683 C C . ARG A 1 91 ? -41.248 -11.631 48.914 1.00 47.69 91 ARG A C 1
ATOM 685 O O . ARG A 1 91 ? -42.177 -12.177 49.495 1.00 47.69 91 ARG A O 1
ATOM 692 N N . ASP A 1 92 ? -40.039 -11.470 49.445 1.00 50.66 92 ASP A N 1
ATOM 693 C CA . ASP A 1 92 ? -39.692 -11.868 50.810 1.00 50.66 92 ASP A CA 1
ATOM 694 C C . ASP A 1 92 ? -39.253 -10.636 51.604 1.00 50.66 92 ASP A C 1
ATOM 696 O O . ASP A 1 92 ? -38.102 -10.205 51.568 1.00 50.66 92 ASP A O 1
ATOM 700 N N . GLY A 1 93 ? -40.203 -10.032 52.319 1.00 56.50 93 GLY A N 1
ATOM 701 C CA . GLY A 1 93 ? -39.941 -8.961 53.274 1.00 56.50 93 GLY A CA 1
ATOM 702 C C . GLY A 1 93 ? -39.135 -9.458 54.474 1.00 56.50 93 GLY A C 1
ATOM 703 O O . GLY A 1 93 ? -39.686 -9.612 55.557 1.00 56.50 93 GLY A O 1
ATOM 704 N N . SER A 1 94 ? -37.832 -9.673 54.300 1.00 44.91 94 SER A N 1
ATOM 705 C CA . SER A 1 94 ? -36.897 -9.861 55.406 1.00 44.91 94 SER A CA 1
ATOM 706 C C . SER A 1 94 ? -35.635 -9.051 55.151 1.00 44.91 94 SER A C 1
ATOM 708 O O . SER A 1 94 ? -34.611 -9.552 54.691 1.00 44.91 94 SER A O 1
ATOM 710 N N . VAL A 1 95 ? -35.702 -7.764 55.502 1.00 54.22 95 VAL A N 1
ATOM 711 C CA . VAL A 1 95 ? -34.511 -7.050 55.968 1.00 54.22 95 VAL A CA 1
ATOM 712 C C . VAL A 1 95 ? -34.141 -7.709 57.294 1.00 54.22 95 VAL A C 1
ATOM 714 O O . VAL A 1 95 ? -34.510 -7.241 58.368 1.00 54.22 95 VAL A O 1
ATOM 717 N N . THR A 1 96 ? -33.477 -8.862 57.226 1.00 43.75 96 THR A N 1
ATOM 718 C CA . THR A 1 96 ? -32.846 -9.452 58.398 1.00 43.75 96 THR A CA 1
ATOM 719 C C . THR A 1 96 ? -31.669 -8.542 58.695 1.00 43.75 96 THR A C 1
ATOM 721 O O . THR A 1 96 ? -30.658 -8.556 57.997 1.00 43.75 96 THR A O 1
ATOM 724 N N . THR A 1 97 ? -31.858 -7.666 59.675 1.00 45.59 97 THR A N 1
ATOM 725 C CA . THR A 1 97 ? -30.818 -6.859 60.302 1.00 45.59 97 THR A CA 1
ATOM 726 C C . THR A 1 97 ? -29.552 -7.695 60.461 1.00 45.59 97 THR A C 1
ATOM 728 O O . THR A 1 97 ? -29.514 -8.613 61.281 1.00 45.59 97 THR A O 1
ATOM 731 N N . VAL A 1 98 ? -28.518 -7.387 59.678 1.00 48.53 98 VAL A N 1
ATOM 732 C CA . VAL A 1 98 ? -27.164 -7.884 59.919 1.00 48.53 98 VAL A CA 1
ATOM 733 C C . VAL A 1 98 ? -26.657 -7.149 61.155 1.00 48.53 98 VAL A C 1
ATOM 735 O O . VAL A 1 98 ? -25.946 -6.153 61.076 1.00 48.53 98 VAL A O 1
ATOM 738 N N . VAL A 1 99 ? -27.080 -7.615 62.327 1.00 53.62 99 VAL A N 1
ATOM 739 C CA . VAL A 1 99 ? -26.325 -7.398 63.554 1.00 53.62 99 VAL A CA 1
ATOM 740 C C . VAL A 1 99 ? -25.118 -8.322 63.443 1.00 53.62 99 VAL A C 1
ATOM 742 O O . VAL A 1 99 ? -25.187 -9.487 63.819 1.00 53.62 99 VAL A O 1
ATOM 745 N N . LEU A 1 100 ? -24.012 -7.827 62.890 1.00 51.81 100 LEU A N 1
ATOM 746 C CA . LEU A 1 100 ? -22.704 -8.417 63.155 1.00 51.81 100 LEU A CA 1
ATOM 747 C C . LEU A 1 100 ? -21.829 -7.382 63.853 1.00 51.81 100 LEU A C 1
ATOM 749 O O . LEU A 1 100 ? -21.238 -6.498 63.244 1.00 51.81 100 LEU A O 1
ATOM 753 N N . ALA A 1 101 ? -21.880 -7.516 65.178 1.00 49.34 101 ALA A N 1
ATOM 754 C CA . ALA A 1 101 ? -20.799 -7.404 66.142 1.00 49.34 101 ALA A CA 1
ATOM 755 C C . ALA A 1 101 ? -19.545 -6.639 65.694 1.00 49.34 101 ALA A C 1
ATOM 757 O O . ALA A 1 101 ? -18.805 -7.045 64.802 1.00 49.34 101 ALA A O 1
ATOM 758 N N . THR A 1 102 ? -19.257 -5.585 66.452 1.00 49.16 102 THR A N 1
ATOM 759 C CA . THR A 1 102 ? -17.940 -4.972 66.607 1.00 49.16 102 THR A CA 1
ATOM 760 C C . THR A 1 102 ? -16.845 -6.037 66.746 1.00 49.16 102 THR A C 1
ATOM 762 O O . THR A 1 102 ? -16.670 -6.616 67.818 1.00 49.16 102 THR A O 1
ATOM 765 N N . ALA A 1 103 ? -16.078 -6.280 65.684 1.00 48.59 103 ALA A N 1
ATOM 766 C CA . ALA A 1 103 ? -14.785 -6.939 65.792 1.00 48.59 103 ALA A CA 1
ATOM 767 C C . ALA A 1 103 ? -13.745 -5.870 66.152 1.00 48.59 103 ALA A C 1
ATOM 769 O O . ALA A 1 103 ? -13.173 -5.206 65.290 1.00 48.59 103 ALA A O 1
ATOM 770 N N . SER A 1 104 ? -13.538 -5.663 67.452 1.00 48.38 104 SER A N 1
ATOM 771 C CA . SER A 1 104 ? -12.330 -5.022 67.964 1.00 48.38 104 SER A CA 1
ATOM 772 C C . SER A 1 104 ? -11.118 -5.854 67.532 1.00 48.38 104 SER A C 1
ATOM 774 O O . SER A 1 104 ? -11.046 -7.042 67.851 1.00 48.38 104 SER A O 1
ATOM 776 N N . ALA A 1 105 ? -10.177 -5.251 66.808 1.00 51.31 105 ALA A N 1
ATOM 777 C CA . ALA A 1 105 ? -8.903 -5.882 66.481 1.00 51.31 105 ALA A CA 1
ATOM 778 C C . ALA A 1 105 ? -8.134 -6.250 67.772 1.00 51.31 105 ALA A C 1
ATOM 780 O O . ALA A 1 105 ? -8.048 -5.406 68.668 1.00 51.31 105 ALA A O 1
ATOM 781 N N . PRO A 1 106 ? -7.562 -7.464 67.902 1.00 48.56 106 PRO A N 1
ATOM 782 C CA . PRO A 1 106 ? -6.679 -7.775 69.018 1.00 48.56 106 PRO A CA 1
ATOM 783 C C . PRO A 1 106 ? -5.344 -7.033 68.856 1.00 48.56 106 PRO A C 1
ATOM 785 O O . PRO A 1 106 ? -4.656 -7.147 67.842 1.00 48.56 106 PRO A O 1
ATOM 788 N N . THR A 1 107 ? -4.990 -6.263 69.881 1.00 51.25 107 THR A N 1
ATOM 789 C CA . THR A 1 107 ? -3.668 -5.675 70.103 1.00 51.25 107 THR A CA 1
ATOM 790 C C . THR A 1 107 ? -2.582 -6.761 70.143 1.00 51.25 107 THR A C 1
ATOM 792 O O . THR A 1 107 ? -2.791 -7.804 70.764 1.00 51.25 107 THR A O 1
ATOM 795 N N . PRO A 1 108 ? -1.393 -6.543 69.550 1.00 46.62 108 PRO A N 1
ATOM 796 C CA . PRO A 1 108 ? -0.266 -7.449 69.733 1.00 46.62 108 PRO A CA 1
ATOM 797 C C . PRO A 1 108 ? 0.332 -7.260 71.136 1.00 46.62 108 PRO A C 1
ATOM 799 O O . PRO A 1 108 ? 1.033 -6.286 71.410 1.00 46.62 108 PRO A O 1
ATOM 802 N N . THR A 1 109 ? 0.045 -8.192 72.043 1.00 50.19 109 THR A N 1
ATOM 803 C CA . THR A 1 109 ? 0.655 -8.243 73.377 1.00 50.19 109 THR A CA 1
ATOM 804 C C . THR A 1 109 ? 2.093 -8.758 73.271 1.00 50.19 109 THR A C 1
ATOM 806 O O . THR A 1 109 ? 2.333 -9.931 72.983 1.00 50.19 109 THR A O 1
ATOM 809 N N . SER A 1 110 ? 3.055 -7.866 73.519 1.00 47.56 110 SER A N 1
ATOM 810 C CA . SER A 1 110 ? 4.464 -8.195 73.767 1.00 47.56 110 SER A CA 1
ATOM 811 C C . SER A 1 110 ? 4.566 -9.214 74.904 1.00 47.56 110 SER A C 1
ATOM 813 O O . SER A 1 110 ? 4.159 -8.928 76.029 1.00 47.56 110 SER A O 1
ATOM 815 N N . THR A 1 111 ? 5.090 -10.405 74.615 1.00 49.34 111 THR A N 1
ATOM 816 C CA . THR A 1 111 ? 5.374 -11.426 75.630 1.00 49.34 111 THR A CA 1
ATOM 817 C C . THR A 1 111 ? 6.877 -11.696 75.621 1.00 49.34 111 THR A C 1
ATOM 819 O O . THR A 1 111 ? 7.408 -12.243 74.656 1.00 49.34 111 THR A O 1
ATOM 822 N N . LEU A 1 112 ? 7.567 -11.253 76.680 1.00 57.78 112 LEU A N 1
ATOM 823 C CA . LEU A 1 112 ? 8.966 -11.590 76.967 1.00 57.78 112 LEU A CA 1
ATOM 824 C C . LEU A 1 112 ? 9.137 -13.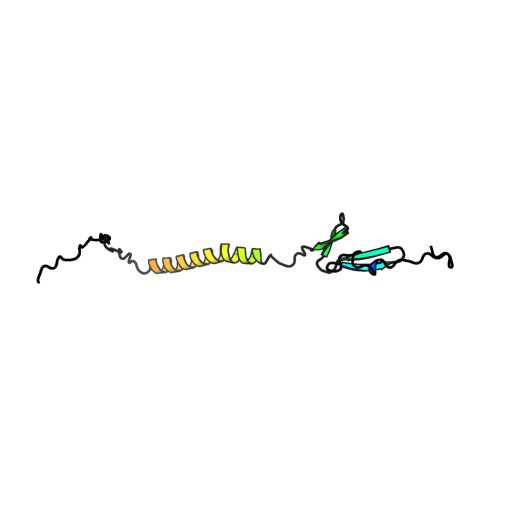116 77.139 1.00 57.78 112 LEU A C 1
ATOM 826 O O . LEU A 1 112 ? 8.236 -13.763 77.677 1.00 57.78 112 LEU A O 1
ATOM 830 N N . PRO A 1 113 ? 10.299 -13.694 76.778 1.00 57.44 113 PRO A N 1
ATOM 831 C CA . PRO A 1 113 ? 10.612 -15.083 77.098 1.00 57.44 113 PRO A CA 1
ATOM 832 C C . PRO A 1 113 ? 10.931 -15.269 78.598 1.00 57.44 113 PRO A C 1
ATOM 834 O O . PRO A 1 113 ? 11.460 -14.353 79.235 1.00 57.44 113 PRO A O 1
ATOM 837 N N . PRO A 1 114 ? 10.631 -16.447 79.179 1.00 51.69 114 PRO A N 1
ATOM 838 C CA . PRO A 1 11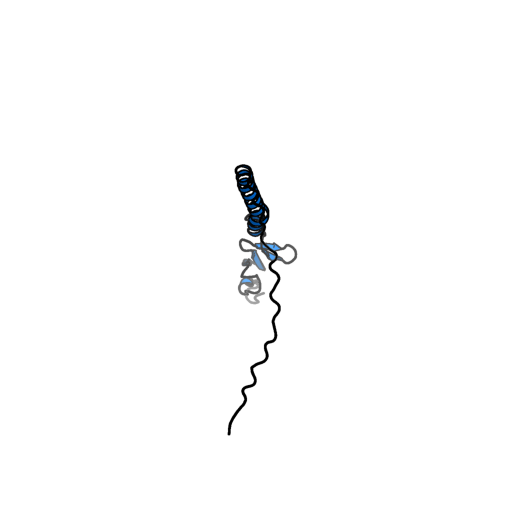4 ? 10.819 -16.714 80.600 1.00 51.69 114 PRO A CA 1
ATOM 839 C C . PRO A 1 114 ? 12.293 -16.906 80.979 1.00 51.69 114 PRO A C 1
ATOM 841 O O . PRO A 1 114 ? 13.039 -17.652 80.346 1.00 51.69 114 PRO A O 1
ATOM 844 N N . THR A 1 115 ? 12.680 -16.269 82.080 1.00 51.50 115 THR A N 1
ATOM 845 C CA . THR A 1 115 ? 13.914 -16.509 82.829 1.00 51.50 115 THR A CA 1
ATOM 846 C C . THR A 1 115 ? 13.900 -17.934 83.388 1.00 51.50 115 THR A C 1
ATOM 848 O O . THR A 1 115 ? 13.034 -18.257 84.199 1.00 51.50 115 THR A O 1
ATOM 851 N N . TYR A 1 116 ? 14.858 -18.784 83.006 1.00 48.66 116 TYR A N 1
ATOM 852 C CA . TYR A 1 116 ? 15.091 -20.058 83.693 1.00 48.66 116 TYR A CA 1
ATOM 853 C C . TYR A 1 116 ? 16.383 -19.977 84.503 1.00 48.66 116 TYR A C 1
ATOM 855 O O . TYR A 1 116 ? 17.473 -19.783 83.968 1.00 48.66 116 TYR A O 1
ATOM 863 N N . ALA A 1 117 ? 16.229 -20.089 85.818 1.00 47.38 117 ALA A N 1
ATOM 864 C CA . ALA A 1 117 ? 17.310 -20.146 86.780 1.00 47.38 117 ALA A CA 1
ATOM 865 C C . ALA A 1 117 ? 17.821 -21.588 86.928 1.00 47.38 117 ALA A C 1
ATOM 867 O O . ALA A 1 117 ? 17.042 -22.494 87.214 1.00 47.38 117 ALA A O 1
ATOM 868 N N . GLY A 1 118 ? 19.144 -21.760 86.859 1.00 42.25 118 GLY A N 1
ATOM 869 C CA . GLY A 1 118 ? 19.844 -22.677 87.758 1.00 42.25 118 GLY A CA 1
ATOM 870 C C . GLY A 1 118 ? 20.662 -23.819 87.145 1.00 42.25 118 GLY A C 1
ATOM 871 O O . GLY A 1 118 ? 20.107 -24.766 86.599 1.00 42.25 118 GLY A O 1
ATOM 872 N N . LYS A 1 119 ? 21.951 -23.795 87.528 1.00 40.28 119 LYS A N 1
ATOM 873 C CA . LYS A 1 119 ? 22.702 -24.889 88.187 1.00 40.28 119 LYS A CA 1
ATOM 874 C C . LYS A 1 119 ? 23.752 -25.613 87.326 1.00 40.28 119 LYS A C 1
ATOM 876 O O . LYS A 1 119 ? 23.443 -26.615 86.698 1.00 40.28 119 LYS A O 1
ATOM 881 N N . THR A 1 120 ? 24.996 -25.127 87.373 1.00 41.75 120 THR A N 1
ATOM 882 C CA . THR A 1 120 ? 26.134 -25.654 88.174 1.00 41.75 120 THR A CA 1
ATOM 883 C C . THR A 1 120 ? 27.256 -24.632 88.175 1.00 41.75 120 THR A C 1
ATOM 885 O O . THR A 1 120 ? 27.493 -24.063 87.088 1.00 41.75 120 THR A O 1
#

Foldseek 3Di:
DPPPPPDDDFDFPQVDCVVAVPVFWDWDADRPGIDTHGDPQWDQDPPPRHTDGDPPVPDDPPVNVVCCCVPPVVVVVVVVVVVVVVVVCVVDPDPPPPPDDDPDDDDDDDDDDDDDDDDD